Protein AF-A0A2M7FLJ2-F1 (afdb_monomer_lite)

Radius of gyration: 15.73 Å; chains: 1; bounding box: 34×30×41 Å

Sequence (65 aa):
GNCTGTFCARQFADLQATETVQTIMSSTTVADAEATNVCYRLGVGATQAAGDYENQIIYTATGRF

Organism: NCBI:txid1974536

Foldseek 3Di:
DDDDDPDDDDDAAAPVVVGDGDDPDDDPDDDPDDDDDDDDDDDDDPPHDDDDDDDDDDDDDDDDD

Structure (mmCIF, N/CA/C/O backbone):
data_AF-A0A2M7FLJ2-F1
#
_entry.id   AF-A0A2M7FLJ2-F1
#
loop_
_atom_site.group_PDB
_atom_site.id
_atom_site.type_symbol
_atom_site.label_atom_id
_atom_site.label_alt_id
_atom_site.label_comp_id
_atom_site.label_asym_id
_atom_site.label_entity_id
_atom_site.label_seq_id
_atom_site.pdbx_PDB_ins_code
_atom_site.Cartn_x
_atom_site.Cartn_y
_atom_site.Cartn_z
_atom_site.occupancy
_atom_site.B_iso_or_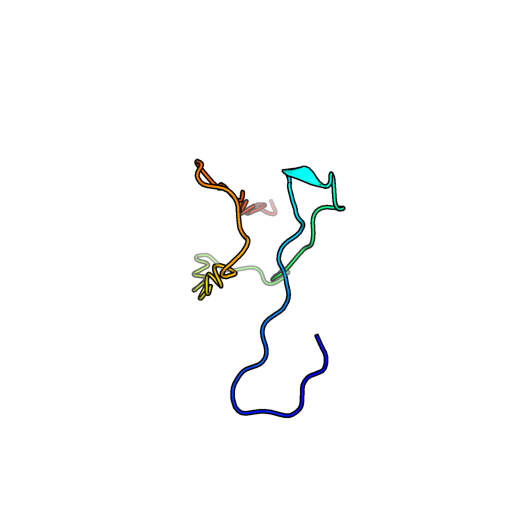equiv
_atom_site.auth_seq_id
_atom_site.auth_comp_id
_atom_site.auth_asym_id
_atom_site.auth_atom_id
_atom_site.pdbx_PDB_model_num
ATOM 1 N N . GLY A 1 1 ? 7.753 -4.604 10.714 1.00 51.75 1 GLY A N 1
ATOM 2 C CA . GLY A 1 1 ? 7.808 -5.892 9.998 1.00 51.75 1 GLY A CA 1
ATOM 3 C C . GLY A 1 1 ? 8.938 -6.720 10.555 1.00 51.75 1 GLY A C 1
ATOM 4 O O . GLY A 1 1 ? 10.025 -6.691 10.006 1.00 51.75 1 GLY A O 1
ATOM 5 N N . ASN A 1 2 ? 8.677 -7.358 11.687 1.00 51.00 2 ASN A N 1
ATOM 6 C CA . ASN A 1 2 ? 9.523 -8.349 12.336 1.00 51.00 2 ASN A CA 1
ATOM 7 C C . ASN A 1 2 ? 8.530 -9.150 13.168 1.00 51.00 2 ASN A C 1
ATOM 9 O O . ASN A 1 2 ? 8.008 -8.631 14.152 1.00 51.00 2 ASN A O 1
ATOM 13 N N . CYS A 1 3 ? 8.124 -10.314 12.678 1.00 68.06 3 CYS A N 1
ATOM 14 C CA . CYS A 1 3 ? 7.129 -11.120 13.362 1.00 68.06 3 CYS A CA 1
ATOM 15 C C . CYS A 1 3 ? 7.545 -12.588 13.309 1.00 68.06 3 CYS A C 1
ATOM 17 O O . CYS A 1 3 ? 8.109 -13.055 12.323 1.00 68.06 3 CYS A O 1
ATOM 19 N N . THR A 1 4 ? 7.297 -13.293 14.405 1.00 67.06 4 THR A N 1
ATOM 20 C CA . THR A 1 4 ? 7.503 -14.733 14.538 1.00 67.06 4 THR A CA 1
ATOM 21 C C . THR A 1 4 ? 6.120 -15.371 14.637 1.00 67.06 4 THR A C 1
ATOM 23 O O . THR A 1 4 ? 5.503 -15.354 15.700 1.00 67.06 4 THR A O 1
ATOM 26 N N . GLY A 1 5 ? 5.599 -15.852 13.508 1.00 69.88 5 GLY A N 1
ATOM 27 C CA . GLY A 1 5 ? 4.277 -16.470 13.378 1.00 69.88 5 GLY A CA 1
ATOM 28 C C . GLY A 1 5 ? 3.981 -16.856 11.925 1.00 69.88 5 GLY A C 1
ATOM 29 O O . GLY A 1 5 ? 4.744 -16.508 11.027 1.00 69.88 5 GLY A O 1
ATOM 30 N N . THR A 1 6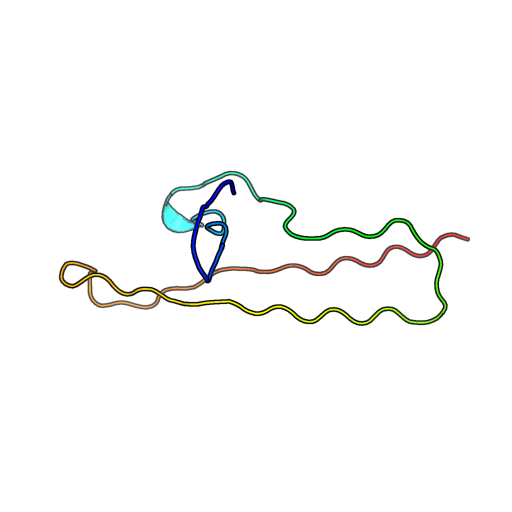 ? 2.873 -17.560 11.673 1.00 69.19 6 THR A N 1
ATOM 31 C CA . THR A 1 6 ? 2.502 -18.057 10.328 1.00 69.19 6 THR A CA 1
ATOM 32 C C . THR A 1 6 ? 2.143 -16.939 9.338 1.00 69.19 6 THR A C 1
ATOM 34 O O . THR A 1 6 ? 2.038 -17.183 8.140 1.00 69.19 6 THR A O 1
ATOM 37 N N . PHE A 1 7 ? 1.952 -15.707 9.819 1.00 66.38 7 PHE A N 1
ATOM 38 C CA . PHE A 1 7 ? 1.629 -14.549 8.994 1.00 66.38 7 PHE A CA 1
ATOM 39 C C . PHE A 1 7 ? 2.321 -13.288 9.510 1.00 66.38 7 PHE A C 1
ATOM 41 O O . PHE A 1 7 ? 2.062 -12.855 10.632 1.00 66.38 7 PHE A O 1
ATOM 48 N N . CYS A 1 8 ? 3.137 -12.667 8.656 1.00 70.56 8 CYS A N 1
ATOM 49 C CA . CYS A 1 8 ? 3.706 -11.347 8.895 1.00 70.56 8 CYS A CA 1
ATOM 50 C C . CYS A 1 8 ? 3.151 -10.347 7.890 1.00 70.56 8 CYS A C 1
ATOM 52 O O . CYS A 1 8 ? 3.517 -10.365 6.718 1.00 70.56 8 CYS A O 1
ATOM 54 N N . ALA A 1 9 ? 2.317 -9.434 8.377 1.00 74.56 9 ALA A N 1
ATOM 55 C CA . ALA A 1 9 ? 1.946 -8.232 7.648 1.00 74.56 9 ALA A CA 1
ATOM 56 C C . ALA A 1 9 ? 2.695 -7.016 8.188 1.00 74.56 9 ALA A C 1
ATOM 58 O O . ALA A 1 9 ? 3.174 -6.989 9.326 1.00 74.56 9 ALA A O 1
ATOM 59 N N . ARG A 1 10 ? 2.769 -5.985 7.351 1.00 75.88 10 ARG A N 1
ATOM 60 C CA . ARG A 1 10 ? 3.057 -4.620 7.783 1.00 75.88 10 ARG A CA 1
ATOM 61 C C . ARG A 1 10 ? 1.765 -3.822 7.675 1.00 75.88 10 ARG A C 1
ATOM 63 O O . ARG A 1 10 ? 1.010 -4.012 6.728 1.00 75.88 10 ARG A O 1
ATOM 70 N N . GLN A 1 11 ? 1.533 -2.960 8.655 1.00 80.12 11 GLN A N 1
ATOM 71 C CA . GLN A 1 11 ? 0.525 -1.912 8.579 1.00 80.12 11 GLN A CA 1
ATOM 72 C C . GLN A 1 11 ? 0.800 -1.033 7.349 1.00 80.12 11 GLN A C 1
ATOM 74 O O . GLN A 1 11 ? 1.960 -0.727 7.060 1.00 80.12 11 GLN A O 1
ATOM 79 N N . PHE A 1 12 ? -0.258 -0.650 6.635 1.00 83.31 12 PHE A N 1
ATOM 80 C CA . PHE A 1 12 ? -0.188 0.459 5.687 1.00 83.31 12 PHE A CA 1
ATOM 81 C C . PHE A 1 12 ? -0.270 1.784 6.443 1.00 83.31 12 PHE A C 1
ATOM 83 O O . PHE A 1 12 ? -0.891 1.831 7.499 1.00 83.31 12 PHE A O 1
ATOM 90 N N . ALA A 1 13 ? 0.332 2.837 5.894 1.00 87.12 13 ALA A N 1
ATOM 91 C CA . ALA A 1 13 ? 0.222 4.173 6.466 1.00 87.12 13 ALA A CA 1
ATOM 92 C C . ALA A 1 13 ? -1.254 4.574 6.613 1.00 87.12 13 ALA A C 1
ATOM 94 O O . ALA A 1 13 ? -2.018 4.453 5.655 1.00 87.12 13 ALA A O 1
ATOM 95 N N . ASP A 1 14 ? -1.639 5.024 7.800 1.00 86.00 14 ASP A N 1
ATOM 96 C CA . ASP A 1 14 ? -2.976 5.529 8.086 1.00 86.00 14 ASP A CA 1
ATOM 97 C C . ASP A 1 14 ? -3.163 6.933 7.484 1.00 86.00 14 ASP A C 1
ATOM 99 O O . ASP A 1 14 ? -2.529 7.912 7.896 1.00 86.00 14 ASP A O 1
ATOM 103 N N . LEU A 1 15 ? -4.061 7.017 6.498 1.00 84.00 15 LEU A N 1
ATOM 104 C CA . LEU A 1 15 ? -4.419 8.259 5.818 1.00 84.00 15 LEU A CA 1
ATOM 105 C C . LEU A 1 15 ? -5.084 9.268 6.766 1.00 84.00 15 LEU A C 1
ATOM 107 O O . LEU A 1 15 ? -4.801 10.463 6.684 1.00 84.00 15 LEU A O 1
ATOM 111 N N . GLN A 1 16 ? -5.932 8.804 7.687 1.00 84.94 16 GLN A N 1
ATOM 112 C CA . GLN A 1 16 ? -6.632 9.655 8.651 1.00 84.94 16 GLN A CA 1
ATOM 113 C C . GLN A 1 16 ? -5.662 10.226 9.691 1.00 84.94 16 GLN A C 1
ATOM 115 O O . GLN A 1 16 ? -5.779 11.394 10.069 1.00 84.94 16 GLN A O 1
ATOM 120 N N . ALA A 1 17 ? -4.679 9.433 10.122 1.00 86.62 17 ALA A N 1
ATOM 121 C CA . ALA A 1 17 ? -3.639 9.871 11.053 1.00 86.62 17 ALA A CA 1
ATOM 122 C C . ALA A 1 17 ? -2.480 10.635 10.379 1.00 86.62 17 ALA A C 1
ATOM 124 O O . ALA A 1 17 ? -1.550 11.060 11.065 1.00 86.62 17 ALA A O 1
ATOM 125 N N . THR A 1 18 ? -2.538 10.862 9.058 1.00 88.12 18 THR A N 1
ATOM 126 C CA . THR A 1 18 ? -1.480 11.538 8.277 1.00 88.12 18 THR A CA 1
ATOM 127 C C . THR A 1 18 ? -0.115 10.853 8.435 1.00 88.12 18 THR A C 1
ATOM 129 O O . THR A 1 18 ? 0.930 11.500 8.552 1.00 88.12 18 THR A O 1
ATOM 132 N N . GLU A 1 19 ? -0.102 9.521 8.471 1.00 90.12 19 GLU A N 1
ATOM 133 C CA . GLU A 1 19 ? 1.151 8.777 8.527 1.00 90.12 19 GLU A CA 1
ATOM 134 C C . GLU A 1 19 ? 1.935 8.916 7.215 1.00 90.12 19 GLU A C 1
ATOM 136 O O . GLU A 1 19 ? 1.392 9.138 6.131 1.00 90.12 19 GLU A O 1
ATOM 141 N N . THR A 1 20 ? 3.259 8.778 7.302 1.00 90.00 20 THR A N 1
ATOM 142 C CA . THR A 1 20 ? 4.118 8.889 6.120 1.00 90.00 20 THR A CA 1
ATOM 143 C C . THR A 1 20 ? 3.900 7.711 5.179 1.00 90.00 20 THR A C 1
ATOM 145 O O . THR A 1 20 ? 3.913 6.555 5.605 1.00 90.00 20 THR A O 1
ATOM 148 N N . VAL A 1 21 ? 3.753 7.996 3.881 1.00 88.50 21 VAL 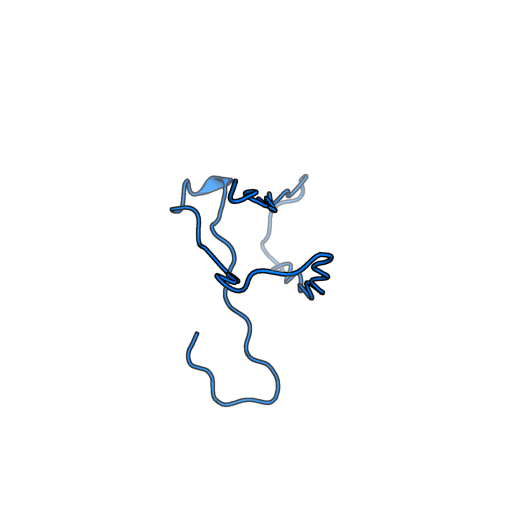A N 1
ATOM 149 C CA . VAL A 1 21 ? 3.599 6.974 2.835 1.00 88.50 21 VAL A CA 1
ATOM 150 C C . VAL A 1 21 ? 4.759 5.980 2.890 1.00 88.50 21 VAL A C 1
ATOM 152 O O . VAL A 1 21 ? 5.925 6.368 2.958 1.00 88.50 21 VAL A O 1
ATOM 155 N N . GLN A 1 22 ? 4.433 4.689 2.841 1.00 86.06 22 GLN A N 1
ATOM 156 C CA . GLN A 1 22 ? 5.409 3.606 2.924 1.00 86.06 22 GLN A CA 1
ATOM 157 C C . GLN A 1 22 ? 5.547 2.884 1.584 1.00 86.06 22 GLN A C 1
ATOM 159 O O . GLN A 1 22 ? 4.555 2.472 0.981 1.00 86.06 22 GLN A O 1
ATOM 164 N N . THR A 1 23 ? 6.787 2.640 1.159 1.00 87.81 23 THR A N 1
ATOM 165 C CA . THR A 1 23 ? 7.075 1.731 0.043 1.00 87.81 23 THR A CA 1
ATOM 166 C C . THR A 1 23 ? 7.030 0.292 0.546 1.00 87.81 23 THR A C 1
ATOM 168 O O . THR A 1 23 ? 7.883 -0.132 1.325 1.00 87.81 23 THR A O 1
ATOM 171 N N . ILE A 1 24 ? 6.028 -0.466 0.102 1.00 83.56 24 ILE A N 1
ATOM 172 C CA . ILE A 1 24 ? 5.814 -1.859 0.529 1.00 83.56 24 ILE A CA 1
ATOM 173 C C . ILE A 1 24 ? 6.531 -2.879 -0.360 1.00 83.56 24 ILE A C 1
ATOM 175 O O . ILE A 1 24 ? 6.919 -3.942 0.119 1.00 83.56 24 ILE A O 1
ATOM 179 N N . MET A 1 25 ? 6.721 -2.552 -1.638 1.00 83.00 25 MET A N 1
ATOM 180 C CA . MET A 1 25 ? 7.457 -3.346 -2.619 1.00 83.00 25 MET A CA 1
ATOM 181 C C . MET A 1 25 ? 8.124 -2.401 -3.615 1.00 83.00 25 MET A C 1
ATOM 183 O O . MET A 1 25 ? 7.571 -1.352 -3.945 1.00 83.00 25 MET A O 1
ATOM 187 N N . SER A 1 26 ? 9.297 -2.780 -4.105 1.00 87.75 26 SER A N 1
ATOM 188 C CA . SER A 1 26 ? 9.977 -2.095 -5.199 1.00 87.75 26 SER A CA 1
ATOM 189 C C . SER A 1 26 ? 10.778 -3.102 -6.015 1.00 87.75 26 SER A C 1
ATOM 191 O O . SER A 1 26 ? 11.246 -4.112 -5.490 1.00 87.75 26 SER A O 1
ATOM 193 N N . SER A 1 27 ? 10.937 -2.809 -7.302 1.00 87.06 27 SER A N 1
ATOM 194 C CA . SER A 1 27 ? 11.890 -3.492 -8.167 1.00 87.06 27 SER A CA 1
ATOM 195 C C . SER A 1 27 ? 12.692 -2.455 -8.944 1.00 87.06 27 SER A C 1
ATOM 197 O O . SER A 1 27 ? 12.175 -1.399 -9.310 1.00 87.06 27 SER A O 1
ATOM 199 N N . THR A 1 28 ? 13.972 -2.740 -9.165 1.00 87.12 28 THR A N 1
ATOM 200 C CA . THR A 1 28 ? 14.864 -1.932 -10.010 1.00 87.12 28 THR A CA 1
ATOM 201 C C . THR A 1 28 ? 15.287 -2.668 -11.280 1.00 87.12 28 THR A C 1
ATOM 203 O O . THR A 1 28 ? 16.040 -2.093 -12.079 1.00 87.12 28 THR A O 1
ATOM 206 N N . THR A 1 29 ? 14.817 -3.909 -11.460 1.00 86.06 29 THR A N 1
ATOM 207 C CA . THR A 1 29 ? 15.070 -4.732 -12.643 1.00 86.06 29 THR A CA 1
ATOM 208 C C . THR A 1 29 ? 14.404 -4.128 -13.868 1.00 86.06 29 THR A C 1
ATOM 210 O O . THR A 1 29 ? 13.362 -3.487 -13.776 1.00 86.06 29 THR A O 1
ATOM 213 N N . VAL A 1 30 ? 15.035 -4.313 -15.025 1.00 85.94 30 VAL A N 1
ATOM 214 C CA . VAL A 1 30 ? 14.445 -3.947 -16.313 1.00 85.94 30 VAL A CA 1
ATOM 215 C C . VAL A 1 30 ? 13.774 -5.192 -16.872 1.00 85.94 30 VAL A C 1
ATOM 217 O O . VAL A 1 30 ? 14.420 -6.233 -16.980 1.00 85.94 30 VAL A O 1
ATOM 220 N N . ALA A 1 31 ? 12.494 -5.078 -17.207 1.00 83.81 31 ALA A N 1
ATOM 221 C CA . ALA A 1 31 ? 11.713 -6.143 -17.814 1.00 83.81 31 ALA A CA 1
ATOM 222 C C . ALA A 1 31 ? 10.706 -5.549 -18.806 1.00 83.81 31 ALA A C 1
ATOM 224 O O . ALA A 1 31 ? 10.189 -4.453 -18.587 1.00 83.81 31 ALA A O 1
ATOM 225 N N . ASP A 1 32 ? 10.407 -6.295 -19.871 1.00 83.81 32 ASP A N 1
ATOM 226 C CA . ASP A 1 32 ? 9.379 -5.922 -20.853 1.00 83.81 32 ASP A CA 1
ATOM 227 C C . ASP A 1 32 ? 7.952 -6.050 -20.277 1.00 83.81 32 ASP A C 1
ATOM 229 O O . ASP A 1 32 ? 6.999 -5.504 -20.831 1.00 83.81 32 ASP A O 1
ATOM 233 N N . ALA A 1 33 ? 7.801 -6.761 -19.151 1.00 82.38 33 ALA A N 1
ATOM 234 C CA . ALA A 1 33 ? 6.566 -6.883 -18.384 1.00 82.38 33 ALA A CA 1
ATOM 235 C C . ALA A 1 33 ? 6.860 -7.084 -16.886 1.00 82.38 33 ALA A C 1
ATOM 237 O O . ALA A 1 33 ? 7.764 -7.833 -16.523 1.00 82.38 33 ALA A O 1
ATOM 238 N N . GLU A 1 34 ? 6.050 -6.464 -16.025 1.00 84.12 34 GLU A N 1
ATOM 239 C CA . GLU A 1 34 ? 6.100 -6.604 -14.564 1.00 84.12 34 GLU A CA 1
ATOM 240 C C . GLU A 1 34 ? 4.700 -6.949 -14.036 1.00 84.12 34 GLU A C 1
ATOM 242 O O . GLU A 1 34 ? 3.707 -6.326 -14.421 1.00 84.12 34 GLU A O 1
ATOM 247 N N . ALA A 1 35 ? 4.613 -7.940 -13.148 1.00 84.50 35 ALA A N 1
ATOM 248 C CA . ALA A 1 35 ? 3.372 -8.341 -12.490 1.00 84.50 35 ALA A CA 1
ATOM 249 C C . ALA A 1 35 ? 3.592 -8.407 -10.976 1.00 84.50 35 ALA A C 1
ATOM 251 O O . ALA A 1 35 ? 4.535 -9.037 -10.503 1.00 84.50 35 ALA A O 1
ATOM 252 N N . THR A 1 36 ? 2.704 -7.776 -10.206 1.00 82.56 36 THR A N 1
ATOM 253 C CA . THR A 1 36 ? 2.771 -7.765 -8.742 1.00 82.56 36 THR A CA 1
ATOM 254 C C . THR A 1 36 ? 1.458 -8.242 -8.134 1.00 82.56 36 THR A C 1
ATOM 256 O O . THR A 1 36 ? 0.380 -7.848 -8.574 1.00 82.56 36 THR A O 1
ATOM 259 N N . ASN A 1 37 ? 1.552 -9.109 -7.125 1.00 85.19 37 ASN A N 1
ATOM 260 C CA . ASN A 1 37 ? 0.406 -9.635 -6.389 1.00 85.19 37 ASN A CA 1
ATOM 261 C C . ASN A 1 37 ? 0.414 -9.058 -4.976 1.00 85.19 37 ASN A C 1
ATOM 263 O O . ASN A 1 37 ? 1.325 -9.334 -4.194 1.00 85.19 37 ASN A O 1
ATOM 267 N N . VAL A 1 38 ? -0.614 -8.276 -4.643 1.00 80.50 38 VAL A N 1
ATOM 268 C CA . VAL A 1 38 ? -0.718 -7.598 -3.345 1.00 80.50 38 VAL A CA 1
ATOM 269 C C . VAL A 1 38 ? -1.830 -8.213 -2.523 1.00 80.50 38 VAL A C 1
ATOM 271 O O . VAL A 1 38 ? -3.011 -7.980 -2.763 1.00 80.50 38 VAL A O 1
ATOM 274 N N . CYS A 1 39 ? -1.432 -8.991 -1.521 1.00 83.31 39 CYS A N 1
ATOM 275 C CA . CYS A 1 39 ? -2.344 -9.559 -0.541 1.00 83.31 39 CYS A CA 1
ATOM 276 C C . CYS A 1 39 ? -2.418 -8.632 0.674 1.00 83.31 39 CYS A C 1
ATOM 278 O O . CYS A 1 39 ? -1.410 -8.386 1.336 1.00 83.31 39 CYS A O 1
ATOM 280 N N . TYR A 1 40 ? -3.614 -8.152 0.997 1.00 80.69 40 TYR A N 1
ATOM 281 C CA . TYR A 1 40 ? -3.872 -7.356 2.192 1.00 80.69 40 TYR A CA 1
ATOM 282 C C . TYR A 1 40 ? -4.942 -8.015 3.059 1.00 80.69 40 TYR A C 1
ATOM 284 O O . TYR A 1 40 ? -5.726 -8.847 2.602 1.00 80.69 40 TYR A O 1
ATOM 292 N N . ARG A 1 41 ? -4.973 -7.636 4.337 1.00 81.50 41 ARG A N 1
ATOM 293 C CA . ARG A 1 41 ? -6.017 -8.042 5.276 1.00 81.50 41 ARG A CA 1
ATOM 294 C C . ARG A 1 41 ? -6.521 -6.816 6.016 1.00 81.50 41 ARG A C 1
ATOM 296 O O . ARG A 1 41 ? -5.724 -6.010 6.483 1.00 81.50 41 ARG A O 1
ATOM 303 N N . LEU A 1 42 ? -7.837 -6.732 6.159 1.00 81.88 42 LEU A N 1
ATOM 304 C CA . LEU A 1 42 ? -8.496 -5.763 7.022 1.00 81.88 42 LEU A CA 1
ATOM 305 C C . LEU A 1 42 ? -8.755 -6.405 8.393 1.00 81.88 42 LEU A C 1
ATOM 307 O O . LEU A 1 42 ? -9.259 -7.529 8.471 1.00 81.88 42 LEU A O 1
ATOM 311 N N . GLY A 1 43 ? -8.407 -5.701 9.467 1.00 82.19 43 GLY A N 1
ATOM 312 C CA . GLY A 1 43 ? -8.867 -6.008 10.819 1.00 82.19 43 GLY A CA 1
ATOM 313 C C . GLY A 1 43 ? -9.786 -4.888 11.285 1.00 82.19 43 GLY A C 1
ATOM 314 O O . GLY A 1 43 ? -9.340 -3.750 11.351 1.00 82.19 43 GLY A O 1
ATOM 315 N N . VAL A 1 44 ? -11.047 -5.203 11.588 1.00 82.38 44 VAL A N 1
ATOM 316 C CA . VAL A 1 44 ? -12.006 -4.235 12.140 1.00 82.38 44 VAL A CA 1
ATOM 317 C C . VAL A 1 44 ? -12.110 -4.469 13.640 1.00 82.38 44 VAL A C 1
ATOM 319 O O . VAL A 1 44 ? -12.422 -5.580 14.077 1.00 82.38 44 VAL A O 1
ATOM 322 N N . GLY A 1 45 ? -11.798 -3.443 14.429 1.00 84.56 45 GLY A N 1
ATOM 323 C CA . GLY A 1 45 ? -11.888 -3.514 15.887 1.00 84.56 45 GLY A CA 1
ATOM 324 C C . GLY A 1 45 ? -13.336 -3.436 16.375 1.00 84.56 45 GLY A C 1
ATOM 325 O O . GLY A 1 45 ? -14.160 -2.759 15.770 1.00 84.56 45 GLY A O 1
ATOM 326 N N . ALA A 1 46 ? -13.645 -4.063 17.515 1.00 87.69 46 ALA A N 1
ATOM 327 C CA . ALA A 1 46 ? -14.992 -4.013 18.104 1.00 87.69 46 ALA A CA 1
ATOM 328 C C . ALA A 1 46 ? -15.445 -2.587 18.488 1.00 87.69 46 ALA A C 1
ATOM 330 O O . ALA A 1 46 ? -16.638 -2.326 18.591 1.00 87.69 46 ALA A O 1
ATOM 331 N N . THR A 1 47 ? -14.496 -1.673 18.706 1.00 90.56 47 THR A N 1
ATOM 332 C CA . THR A 1 47 ? -14.736 -0.263 19.053 1.00 90.56 47 THR A CA 1
ATOM 333 C C . THR A 1 47 ? -14.538 0.68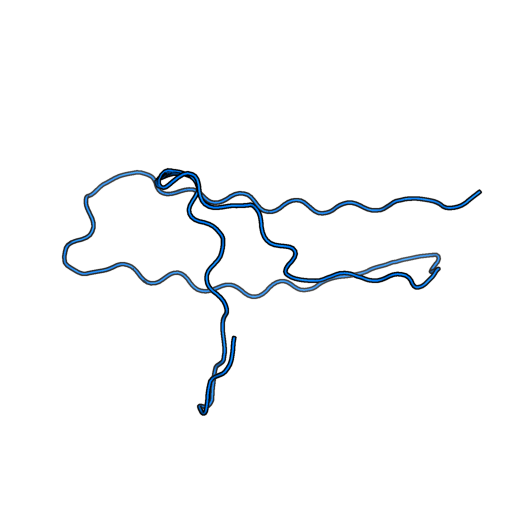7 17.872 1.00 90.56 47 THR A C 1
ATOM 335 O O . THR A 1 47 ? -14.516 1.901 18.067 1.00 90.56 47 THR A O 1
ATOM 338 N N . GLN A 1 48 ? -14.321 0.164 16.663 1.00 85.94 48 GLN A N 1
ATOM 339 C CA . GLN A 1 48 ? -14.154 0.998 15.479 1.00 85.94 48 GLN A CA 1
ATOM 340 C C . GLN A 1 48 ? -15.489 1.669 15.141 1.00 85.94 48 GLN A C 1
ATOM 342 O O . GLN A 1 48 ? -16.537 1.024 15.163 1.00 85.94 48 GLN A O 1
ATOM 347 N N . ALA A 1 49 ? -15.454 2.978 14.887 1.00 88.50 49 ALA A N 1
ATOM 348 C CA . ALA A 1 49 ? -16.654 3.734 14.558 1.00 88.50 49 ALA A CA 1
ATOM 349 C C . ALA A 1 49 ? -17.294 3.204 13.264 1.00 88.50 49 ALA A C 1
ATOM 351 O O . ALA A 1 49 ? -16.620 2.682 12.380 1.00 88.50 49 ALA A O 1
ATOM 352 N N . ALA A 1 50 ? -18.613 3.336 13.140 1.00 87.06 50 ALA A N 1
ATOM 353 C CA . ALA A 1 50 ? -19.265 3.076 11.865 1.00 87.06 50 ALA A CA 1
ATOM 354 C C . ALA A 1 50 ? -18.895 4.190 10.876 1.00 87.06 50 ALA A C 1
ATOM 356 O O . ALA A 1 50 ? -18.953 5.371 11.223 1.00 87.06 50 ALA A O 1
ATOM 357 N N . GLY A 1 51 ? -18.534 3.816 9.653 1.00 86.81 51 GLY A N 1
ATOM 358 C CA . GLY A 1 51 ? -18.173 4.763 8.608 1.00 86.81 51 GLY A CA 1
ATOM 359 C C . GLY A 1 51 ? -17.460 4.093 7.443 1.00 86.81 51 GLY A C 1
ATOM 360 O O . GLY A 1 51 ? -17.207 2.885 7.464 1.00 86.81 51 GLY A O 1
ATOM 361 N N . ASP A 1 52 ? -17.137 4.907 6.444 1.00 86.25 52 ASP A N 1
ATOM 362 C CA . ASP A 1 52 ? -16.356 4.493 5.289 1.00 86.25 52 ASP A CA 1
ATOM 363 C C . ASP A 1 52 ? -14.865 4.611 5.611 1.00 86.25 52 ASP A C 1
ATOM 365 O O . ASP A 1 52 ? -14.386 5.645 6.078 1.00 86.25 52 ASP A O 1
ATOM 369 N N . TYR A 1 53 ? -14.137 3.524 5.371 1.00 85.12 53 TYR A N 1
ATOM 370 C CA . TYR A 1 53 ? -12.697 3.444 5.572 1.00 85.12 53 TYR A CA 1
ATOM 371 C C . TYR A 1 53 ? -12.036 3.167 4.233 1.00 85.12 53 TYR A C 1
ATOM 373 O O . TYR A 1 53 ? -12.343 2.172 3.575 1.00 85.12 53 TYR A O 1
ATOM 381 N N . GLU A 1 54 ? -11.102 4.025 3.852 1.00 85.38 54 GLU A N 1
ATOM 382 C CA . GLU A 1 54 ? -10.342 3.887 2.619 1.00 85.38 54 GLU A CA 1
ATOM 383 C C . GLU A 1 54 ? -8.846 3.848 2.903 1.00 85.38 54 GLU A C 1
ATOM 385 O O . GLU A 1 54 ? -8.359 4.359 3.911 1.00 85.38 54 GLU A O 1
ATOM 390 N N . ASN A 1 55 ? -8.115 3.215 1.993 1.00 81.50 55 ASN A N 1
ATOM 391 C CA . ASN A 1 55 ? -6.670 3.289 1.974 1.00 81.50 55 ASN A CA 1
ATOM 392 C C . ASN A 1 55 ? -6.186 3.332 0.526 1.00 81.50 55 ASN A C 1
ATOM 394 O O . ASN A 1 55 ? -6.762 2.673 -0.343 1.00 81.50 55 ASN A O 1
ATOM 398 N N . GLN A 1 56 ? -5.126 4.093 0.262 1.00 86.19 56 GLN A N 1
ATOM 399 C CA . GLN A 1 56 ? -4.642 4.327 -1.095 1.00 86.19 56 GLN A CA 1
ATOM 400 C C . GLN A 1 56 ? -3.373 3.518 -1.376 1.00 86.19 56 GLN A C 1
ATOM 402 O O . GLN A 1 56 ? -2.405 3.569 -0.620 1.00 86.19 56 GLN A O 1
ATOM 407 N N . ILE A 1 57 ? -3.361 2.793 -2.498 1.00 85.75 57 ILE A N 1
ATOM 408 C CA . ILE A 1 57 ? -2.189 2.059 -2.989 1.00 85.75 57 ILE A CA 1
ATOM 409 C C . ILE A 1 57 ? -1.850 2.577 -4.385 1.00 85.75 57 ILE A C 1
ATOM 411 O O . ILE A 1 57 ? -2.707 2.597 -5.267 1.00 85.75 57 ILE A O 1
ATOM 415 N N . ILE A 1 58 ? -0.599 2.997 -4.576 1.00 88.31 58 ILE A N 1
ATOM 416 C CA . ILE A 1 58 ? -0.103 3.561 -5.836 1.00 88.31 58 ILE A CA 1
ATOM 417 C C . ILE A 1 58 ? 0.957 2.625 -6.416 1.00 88.31 58 ILE A C 1
ATOM 419 O O . ILE A 1 58 ? 1.924 2.282 -5.736 1.00 88.31 58 ILE A O 1
ATOM 423 N N . TYR A 1 59 ? 0.785 2.247 -7.684 1.00 86.62 59 TYR A N 1
ATOM 424 C CA . TYR A 1 59 ? 1.778 1.504 -8.458 1.00 86.62 59 TYR A CA 1
ATOM 425 C C . TYR A 1 59 ? 2.403 2.431 -9.495 1.00 86.62 59 TYR A C 1
ATOM 427 O O . TYR A 1 59 ? 1.707 2.952 -10.365 1.00 86.62 59 TYR A O 1
ATOM 435 N N . THR A 1 60 ? 3.719 2.613 -9.407 1.00 88.12 60 THR A N 1
ATOM 436 C CA . THR A 1 60 ? 4.475 3.476 -10.318 1.00 88.12 60 THR A CA 1
ATOM 437 C C . THR A 1 60 ? 5.485 2.641 -11.089 1.00 88.12 60 THR A C 1
ATOM 439 O O . THR A 1 60 ? 6.367 2.029 -10.488 1.00 88.12 60 THR A O 1
ATOM 442 N N . ALA A 1 61 ? 5.3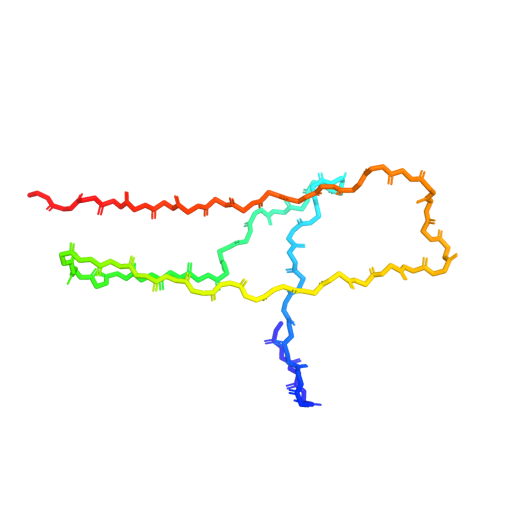72 2.646 -12.416 1.00 86.06 61 ALA A N 1
ATOM 443 C CA . ALA A 1 61 ? 6.358 2.073 -13.323 1.00 86.06 61 ALA A CA 1
ATOM 444 C C . ALA A 1 61 ? 7.069 3.203 -14.076 1.00 86.06 61 ALA A C 1
ATOM 446 O O . ALA A 1 61 ? 6.418 4.085 -14.636 1.00 86.06 61 ALA A O 1
ATOM 447 N N . THR A 1 62 ? 8.402 3.167 -14.099 1.00 85.38 62 THR A N 1
ATOM 448 C CA . THR A 1 62 ? 9.223 4.180 -14.773 1.00 85.38 62 THR A CA 1
ATOM 449 C C . THR A 1 62 ? 10.035 3.520 -15.878 1.00 85.38 62 THR A C 1
ATOM 451 O O . TH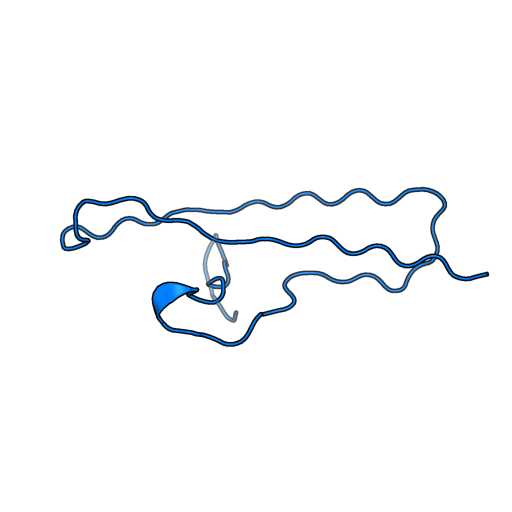R A 1 62 ? 10.915 2.707 -15.597 1.00 85.38 62 THR A O 1
ATOM 454 N N . GLY A 1 63 ? 9.756 3.886 -17.132 1.00 79.00 63 GLY A N 1
ATOM 455 C CA . GLY A 1 63 ? 10.563 3.468 -18.278 1.00 79.00 63 GLY A CA 1
ATOM 456 C C . GLY A 1 63 ? 11.964 4.083 -18.228 1.00 79.00 63 GLY A C 1
ATOM 457 O O . GLY A 1 63 ? 12.123 5.245 -17.850 1.00 79.00 63 GLY A O 1
ATOM 458 N N . ARG A 1 64 ? 12.982 3.302 -18.598 1.00 70.81 64 ARG A N 1
ATOM 459 C CA . ARG A 1 64 ? 14.345 3.792 -18.845 1.00 70.81 64 ARG A CA 1
ATOM 460 C C . ARG A 1 64 ? 14.573 3.791 -20.357 1.00 70.81 64 ARG A C 1
ATOM 462 O O . ARG A 1 64 ? 14.288 2.779 -20.991 1.00 70.81 64 ARG A O 1
ATOM 469 N N . PHE A 1 65 ? 15.033 4.915 -20.901 1.00 73.50 65 PHE A N 1
ATOM 470 C CA . PHE A 1 65 ? 15.237 5.150 -22.335 1.00 73.50 65 PHE A CA 1
ATOM 471 C C . PHE A 1 65 ? 16.708 5.448 -22.615 1.00 73.50 65 PHE A C 1
ATOM 473 O O . PHE A 1 65 ? 17.342 6.066 -21.725 1.00 73.50 65 PHE A O 1
#

pLDDT: mean 81.93, std 8.03, range [51.0, 90.56]

Secondary structure (DSSP, 8-state):
----SS----PPP-TTTTPPP----------S-------------TTPPSS--------------